Protein AF-A0A0N4TDP6-F1 (afdb_monomer_lite)

InterPro domains:
  IPR011993 PH-like domain superfamily [G3DSA:2.30.29.30] (3-59)

Sequence (62 aa):
MFERILFCQSIRRVNCVIGRTERHEVAYIAREPSGQVYRRLCHLFRTKSSHQINKEIGIHNI

pLDDT: me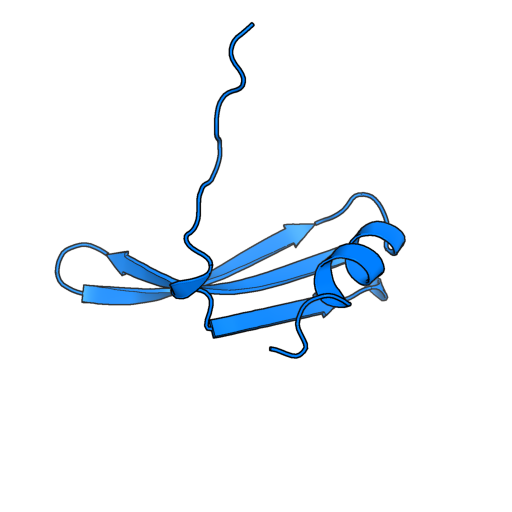an 82.39, std 13.9, range [36.06, 93.94]

Radius of gyration: 13.39 Å; chains: 1; bounding box: 29×36×31 Å

Foldseek 3Di:
DDDDDPDDDDPVQWDDWDDDLVQQKIKTWGFDDDDPDTDTDIDMDHHPHSVVRCVVPVVPPD

Organism: Brugia pahangi (NCBI:txid6280)

Secondary structure (DSSP, 8-state):
-PPP------GGGEEEEEEEGGGTEEEEEEEEEETTEEEEEEEEEE-S-HHHHHHHHTT---

Structure (mmCIF, N/CA/C/O backbone):
data_AF-A0A0N4TDP6-F1
#
_entry.id   AF-A0A0N4TDP6-F1
#
loop_
_atom_site.group_PDB
_atom_site.id
_atom_site.type_symbol
_atom_site.label_atom_id
_atom_site.label_alt_id
_atom_site.label_comp_id
_atom_site.label_asym_id
_atom_site.label_entity_id
_atom_site.label_seq_id
_atom_site.pdbx_PDB_ins_code
_atom_site.Cartn_x
_atom_site.Cartn_y
_atom_site.Cartn_z
_atom_site.occupancy
_atom_site.B_iso_or_equiv
_atom_site.auth_seq_id
_atom_site.auth_comp_id
_atom_site.auth_asym_id
_atom_site.auth_atom_id
_atom_site.pdbx_PDB_model_num
ATOM 1 N N . MET A 1 1 ? 11.631 24.692 3.387 1.00 56.59 1 MET A N 1
ATOM 2 C CA . MET A 1 1 ? 10.427 24.098 2.768 1.00 56.59 1 MET A CA 1
ATOM 3 C C . MET A 1 1 ? 10.100 22.857 3.582 1.00 56.59 1 MET A C 1
ATOM 5 O O . MET A 1 1 ? 10.941 21.974 3.630 1.00 56.59 1 MET A O 1
ATOM 9 N N . PHE A 1 2 ? 8.993 22.836 4.327 1.00 72.38 2 PHE A N 1
ATOM 10 C CA . PHE A 1 2 ? 8.630 21.657 5.123 1.00 72.38 2 PHE A CA 1
ATOM 11 C C . PHE A 1 2 ? 7.984 20.613 4.211 1.00 72.38 2 PHE A C 1
ATOM 13 O O . PHE A 1 2 ? 7.076 20.943 3.447 1.00 72.38 2 PHE A O 1
ATOM 20 N N . GLU A 1 3 ? 8.460 19.372 4.272 1.00 82.62 3 GLU A N 1
ATOM 21 C CA . GLU A 1 3 ? 7.819 18.255 3.584 1.00 82.62 3 GLU A CA 1
ATOM 22 C C . GLU A 1 3 ? 6.427 18.022 4.182 1.00 82.62 3 GLU A C 1
ATOM 24 O O . GLU A 1 3 ? 6.265 17.873 5.395 1.00 82.62 3 GLU A O 1
ATOM 29 N N . ARG A 1 4 ? 5.398 18.019 3.329 1.00 91.19 4 ARG A N 1
ATOM 30 C CA . ARG A 1 4 ? 4.021 17.749 3.746 1.00 91.19 4 ARG A CA 1
ATOM 31 C C . ARG A 1 4 ? 3.738 16.261 3.596 1.00 91.19 4 ARG A C 1
ATOM 33 O O . ARG A 1 4 ? 3.704 15.746 2.482 1.00 91.19 4 ARG A O 1
ATOM 40 N N . ILE A 1 5 ? 3.458 15.594 4.711 1.00 88.00 5 ILE A N 1
ATOM 41 C CA . ILE A 1 5 ? 2.963 14.216 4.703 1.00 88.00 5 ILE A CA 1
ATOM 42 C C . ILE A 1 5 ? 1.567 14.216 4.071 1.00 88.00 5 ILE A C 1
ATOM 44 O O . ILE A 1 5 ? 0.629 14.799 4.613 1.00 88.00 5 ILE A O 1
ATOM 48 N N . LEU A 1 6 ? 1.444 13.582 2.905 1.00 87.88 6 LEU A N 1
ATOM 49 C CA . LEU A 1 6 ? 0.166 13.425 2.203 1.00 87.88 6 LEU A CA 1
ATOM 50 C C . LEU A 1 6 ? -0.630 12.230 2.728 1.00 87.88 6 LEU A C 1
ATOM 52 O O . LEU A 1 6 ? -1.857 12.241 2.695 1.00 87.88 6 LEU A O 1
ATOM 56 N N . PHE A 1 7 ? 0.075 11.202 3.198 1.00 85.69 7 PHE A N 1
ATOM 57 C CA . PHE A 1 7 ? -0.513 9.953 3.645 1.00 85.69 7 PHE A CA 1
ATOM 58 C C . PHE A 1 7 ? 0.433 9.252 4.632 1.00 85.69 7 PHE A C 1
ATOM 60 O O . PHE A 1 7 ? 1.641 9.213 4.408 1.00 85.69 7 PHE A O 1
ATOM 67 N N . CYS A 1 8 ? -0.103 8.714 5.728 1.00 88.06 8 CYS A N 1
ATOM 68 C CA . CYS A 1 8 ? 0.662 7.990 6.742 1.00 88.06 8 CYS A CA 1
ATOM 69 C C . CYS A 1 8 ? -0.153 6.794 7.218 1.00 88.06 8 CYS A C 1
ATOM 71 O O . CYS A 1 8 ? -1.311 6.959 7.598 1.00 88.06 8 CYS A O 1
ATOM 73 N N . GLN A 1 9 ? 0.460 5.610 7.225 1.00 88.19 9 GLN A N 1
ATOM 74 C CA . GLN A 1 9 ? -0.201 4.400 7.686 1.00 88.19 9 GLN A CA 1
ATOM 75 C C . GLN A 1 9 ? 0.718 3.536 8.537 1.00 88.19 9 GLN A C 1
ATOM 77 O O . GLN A 1 9 ? 1.881 3.306 8.213 1.00 88.19 9 GLN A O 1
ATOM 82 N N . SER A 1 10 ? 0.170 3.032 9.644 1.00 89.19 10 SER A N 1
ATOM 83 C CA . SER A 1 10 ? 0.894 2.103 10.509 1.00 89.19 10 SER A CA 1
ATOM 84 C C . SER A 1 10 ? 0.992 0.732 9.850 1.00 89.19 10 SER A C 1
ATOM 86 O O . SER A 1 10 ? -0.028 0.111 9.551 1.00 89.19 10 SER A O 1
ATOM 88 N N . ILE A 1 11 ? 2.212 0.209 9.725 1.00 89.19 11 ILE A N 1
ATOM 89 C CA . ILE A 1 11 ? 2.452 -1.120 9.151 1.00 89.19 11 ILE A CA 1
ATOM 90 C C . ILE A 1 11 ? 1.745 -2.241 9.925 1.00 89.19 11 ILE A C 1
ATOM 92 O O . ILE A 1 11 ? 1.273 -3.199 9.330 1.00 89.19 11 ILE A O 1
ATOM 96 N N . ARG A 1 12 ? 1.546 -2.078 11.244 1.00 90.56 12 ARG A N 1
ATOM 97 C CA . ARG A 1 12 ? 0.810 -3.041 12.091 1.00 90.56 12 ARG A CA 1
ATOM 98 C C . ARG A 1 12 ? -0.659 -3.200 11.689 1.00 90.56 12 ARG A C 1
ATOM 100 O O . ARG A 1 12 ? -1.320 -4.142 12.119 1.00 90.56 12 ARG A O 1
ATOM 107 N N . ARG A 1 13 ? -1.194 -2.248 10.923 1.00 89.75 13 ARG A N 1
ATOM 108 C CA . ARG A 1 13 ? -2.566 -2.269 10.410 1.00 89.75 13 ARG A CA 1
ATOM 109 C C . ARG A 1 13 ? -2.649 -2.801 8.986 1.00 89.75 13 ARG A C 1
ATOM 111 O O . ARG A 1 13 ? -3.766 -3.023 8.527 1.00 89.75 13 ARG A O 1
ATOM 118 N N . VAL A 1 14 ? -1.518 -3.003 8.312 1.00 91.69 14 VAL A N 1
ATOM 119 C CA . VAL A 1 14 ? -1.449 -3.571 6.966 1.00 91.69 14 VAL A CA 1
ATOM 120 C C . VAL A 1 14 ? -1.561 -5.087 7.071 1.00 91.69 14 VAL A C 1
ATOM 122 O O . VAL A 1 14 ? -0.823 -5.739 7.801 1.00 91.69 14 VAL A O 1
ATOM 125 N N . ASN A 1 15 ? -2.541 -5.641 6.371 1.00 90.06 15 ASN A N 1
ATOM 126 C CA . ASN A 1 15 ? -2.860 -7.062 6.376 1.00 90.06 15 ASN A CA 1
ATOM 127 C C . ASN A 1 15 ? -2.251 -7.806 5.184 1.00 90.06 15 ASN A C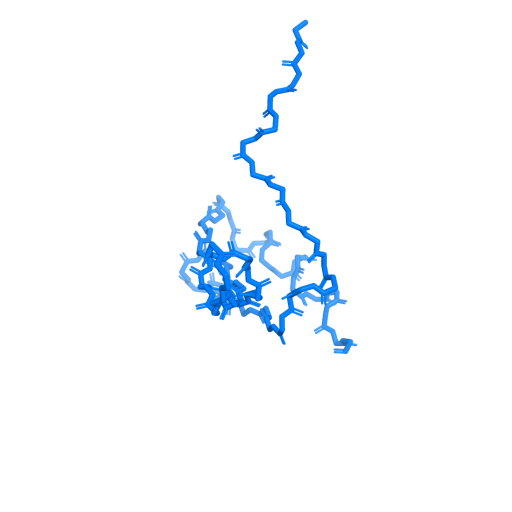 1
ATOM 129 O O . ASN A 1 15 ? -2.040 -9.009 5.268 1.00 90.06 15 ASN A O 1
ATOM 133 N N . CYS A 1 16 ? -2.061 -7.117 4.061 1.00 90.31 16 CYS A N 1
ATOM 134 C CA . CYS A 1 16 ? -1.602 -7.706 2.811 1.00 90.31 16 CYS A CA 1
ATOM 135 C C . CYS A 1 16 ? -1.027 -6.606 1.920 1.00 90.31 16 CYS A C 1
ATOM 137 O O . CYS A 1 16 ? -1.578 -5.504 1.902 1.00 90.31 16 CYS A O 1
ATOM 139 N N . VAL A 1 17 ? 0.035 -6.926 1.180 1.00 91.50 17 VAL A N 1
ATOM 140 C CA . VAL A 1 17 ? 0.648 -6.083 0.148 1.00 91.50 17 VAL A CA 1
ATOM 141 C C . VAL A 1 17 ? 0.716 -6.901 -1.143 1.00 91.50 17 VAL A C 1
ATOM 143 O O . VAL A 1 17 ? 1.088 -8.071 -1.110 1.00 91.50 17 VAL A O 1
ATOM 146 N N . ILE A 1 18 ? 0.326 -6.308 -2.271 1.00 91.00 18 ILE A N 1
ATOM 147 C CA . ILE A 1 18 ? 0.281 -6.954 -3.588 1.00 91.00 18 ILE A CA 1
ATOM 148 C C . ILE A 1 18 ? 0.950 -6.053 -4.618 1.00 91.00 18 ILE A C 1
ATOM 150 O O . ILE A 1 18 ? 0.720 -4.844 -4.651 1.00 91.00 18 ILE A O 1
ATOM 154 N N . GLY A 1 19 ? 1.729 -6.673 -5.500 1.00 90.56 19 GLY A N 1
ATOM 155 C CA . GLY A 1 19 ? 2.396 -6.024 -6.620 1.00 90.56 19 GLY A CA 1
ATOM 156 C C . GLY A 1 19 ? 1.884 -6.501 -7.945 1.00 90.56 19 GLY A C 1
ATOM 157 O O . GLY A 1 19 ? 1.660 -7.695 -8.122 1.00 90.56 19 GLY A O 1
ATOM 158 N N . ARG A 1 20 ? 1.758 -5.571 -8.884 1.00 89.75 20 ARG A N 1
ATOM 159 C CA . ARG A 1 20 ? 1.480 -5.859 -10.289 1.00 89.75 20 ARG A CA 1
ATOM 160 C C . ARG A 1 20 ? 2.523 -5.158 -11.134 1.00 89.75 20 ARG A C 1
ATOM 162 O O . ARG A 1 20 ? 2.351 -4.008 -11.552 1.00 89.75 20 ARG A O 1
ATOM 169 N N . THR A 1 21 ? 3.641 -5.844 -11.328 1.00 87.44 21 THR A N 1
ATOM 170 C CA . THR A 1 21 ? 4.816 -5.328 -12.035 1.00 87.44 21 THR A CA 1
ATOM 171 C C . THR A 1 21 ? 4.467 -4.913 -13.463 1.00 87.44 21 THR A C 1
ATOM 173 O O . THR A 1 21 ? 4.926 -3.875 -13.926 1.00 87.44 21 THR A O 1
ATOM 176 N N . GLU A 1 22 ? 3.582 -5.654 -14.125 1.00 88.44 22 GLU A N 1
ATOM 177 C CA . GLU A 1 22 ? 3.075 -5.383 -15.470 1.00 88.44 22 GLU A CA 1
ATOM 178 C C . GLU A 1 22 ? 2.189 -4.130 -15.563 1.00 88.44 22 GLU A C 1
ATOM 180 O O . GLU A 1 22 ? 2.049 -3.553 -16.640 1.00 88.44 22 GLU A O 1
ATOM 185 N N . ARG A 1 23 ? 1.612 -3.675 -14.442 1.00 88.75 23 ARG A N 1
ATOM 186 C CA . ARG A 1 23 ? 0.763 -2.470 -14.379 1.00 88.75 23 ARG A CA 1
ATOM 187 C C . ARG A 1 23 ? 1.432 -1.269 -13.725 1.00 88.75 23 ARG A C 1
ATOM 189 O O . ARG A 1 23 ? 0.859 -0.180 -13.717 1.00 88.75 23 ARG A O 1
ATOM 196 N N . HIS A 1 24 ? 2.642 -1.448 -13.207 1.00 90.62 24 HIS A N 1
ATOM 197 C CA . HIS A 1 24 ? 3.302 -0.469 -12.351 1.00 90.62 24 HIS A CA 1
ATOM 198 C C . HIS A 1 24 ? 2.448 -0.111 -11.119 1.00 90.62 24 HIS A C 1
ATOM 200 O O . HIS A 1 24 ? 2.362 1.050 -10.734 1.00 90.62 24 HIS A O 1
ATOM 206 N N . GLU A 1 25 ? 1.804 -1.105 -10.502 1.00 93.00 25 GLU A N 1
ATOM 207 C CA . GLU A 1 25 ? 0.929 -0.916 -9.343 1.00 93.00 25 GLU A CA 1
ATOM 208 C C . GLU A 1 25 ? 1.440 -1.647 -8.094 1.00 93.00 25 GLU A C 1
ATOM 210 O O . GLU A 1 25 ? 1.868 -2.802 -8.157 1.00 93.00 25 GLU A O 1
ATOM 215 N N . VAL A 1 26 ? 1.304 -0.991 -6.942 1.00 92.75 26 VAL A N 1
ATOM 216 C CA . VAL A 1 26 ? 1.391 -1.602 -5.613 1.00 92.75 26 VAL A CA 1
ATOM 217 C C . VAL A 1 26 ? 0.121 -1.274 -4.846 1.00 92.75 26 VAL A C 1
ATOM 219 O O . VAL A 1 26 ? -0.344 -0.134 -4.840 1.00 92.75 26 VAL A O 1
ATOM 222 N N . ALA A 1 27 ? -0.467 -2.279 -4.215 1.00 93.00 27 ALA A N 1
ATOM 223 C CA . ALA A 1 27 ? -1.633 -2.102 -3.373 1.00 93.00 27 ALA A CA 1
ATOM 224 C C . ALA A 1 27 ? -1.416 -2.742 -2.013 1.00 93.00 27 ALA A C 1
ATOM 226 O O . ALA A 1 27 ? -0.735 -3.758 -1.900 1.00 93.00 27 ALA A O 1
ATOM 227 N N . TYR A 1 28 ? -2.047 -2.194 -0.984 1.00 93.25 28 TYR A N 1
ATOM 228 C CA . TYR A 1 28 ? -2.139 -2.875 0.297 1.00 93.25 28 T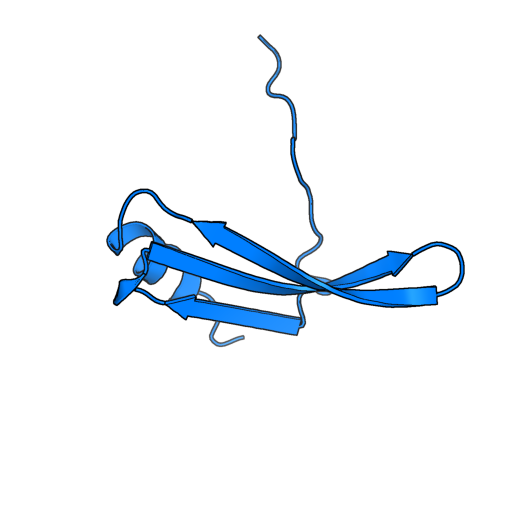YR A CA 1
ATOM 229 C C . TYR A 1 28 ? -3.537 -2.749 0.893 1.00 93.25 28 TYR A C 1
ATOM 231 O O . TYR A 1 28 ? -4.272 -1.795 0.628 1.00 93.25 28 TYR A O 1
ATOM 239 N N . ILE A 1 29 ? -3.895 -3.725 1.725 1.00 93.94 29 ILE A N 1
ATOM 240 C CA . ILE A 1 29 ? -5.127 -3.705 2.512 1.00 93.94 29 ILE A CA 1
ATOM 241 C C . ILE A 1 29 ? -4.765 -3.356 3.944 1.00 93.94 29 ILE A C 1
ATOM 243 O O . ILE A 1 29 ? -3.921 -4.029 4.538 1.00 93.94 29 ILE A O 1
ATOM 247 N N . ALA A 1 30 ? -5.422 -2.355 4.524 1.00 93.31 30 ALA A N 1
ATOM 248 C CA . ALA A 1 30 ? -5.242 -2.031 5.929 1.00 93.31 30 ALA A CA 1
ATOM 249 C C . ALA A 1 30 ? -6.555 -1.872 6.693 1.00 93.31 30 ALA A C 1
ATOM 251 O O . ALA A 1 30 ? -7.597 -1.537 6.129 1.00 93.31 30 ALA A O 1
ATOM 252 N N . ARG A 1 31 ? -6.495 -2.126 8.002 1.00 91.88 31 ARG A N 1
ATOM 253 C CA . ARG A 1 31 ? -7.581 -1.833 8.941 1.00 91.88 31 ARG A CA 1
ATOM 254 C C . ARG A 1 31 ? -7.476 -0.393 9.418 1.00 91.88 31 ARG A C 1
ATOM 256 O O . ARG A 1 31 ? -6.604 -0.071 10.220 1.00 91.88 31 ARG A O 1
ATOM 263 N N . GLU A 1 32 ? -8.385 0.453 8.964 1.00 87.06 32 GLU A N 1
ATOM 264 C CA . GLU A 1 32 ? -8.420 1.870 9.313 1.00 87.06 32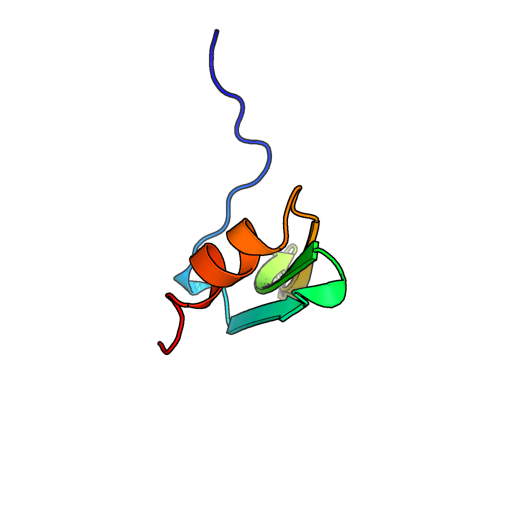 GLU A CA 1
ATOM 265 C C . GLU A 1 32 ? -9.624 2.202 10.202 1.00 87.06 32 GLU A C 1
ATOM 267 O O . GLU A 1 32 ? -10.703 1.626 10.025 1.00 87.06 32 GLU A O 1
ATOM 272 N N . PRO A 1 33 ? -9.457 3.099 11.188 1.00 83.56 33 PRO A N 1
ATOM 273 C CA . PRO A 1 33 ? -10.570 3.593 11.981 1.00 83.56 33 PRO A CA 1
ATOM 274 C C . PRO A 1 33 ? -11.485 4.453 11.101 1.00 83.56 33 PRO A C 1
ATOM 276 O O . PRO A 1 33 ? -11.040 5.387 10.441 1.00 83.56 33 PRO A O 1
ATOM 279 N N . SER A 1 34 ? -12.777 4.142 11.105 1.00 80.12 34 SER A N 1
ATOM 280 C CA . SER A 1 34 ? -13.820 4.892 10.409 1.00 80.12 34 SER A CA 1
ATOM 281 C C . SER A 1 34 ? -14.949 5.172 11.400 1.00 80.12 34 SER A C 1
ATOM 283 O O . SER A 1 34 ? -15.905 4.406 11.528 1.00 80.12 34 SER A O 1
ATOM 285 N N . GLY A 1 35 ? -14.798 6.253 12.170 1.00 81.00 35 GLY A N 1
ATOM 286 C CA . GLY A 1 35 ? -15.684 6.550 13.295 1.00 81.00 35 GLY A CA 1
ATOM 287 C C . GLY A 1 35 ? -15.562 5.493 14.397 1.00 81.00 35 GLY A C 1
ATOM 288 O O . GLY A 1 35 ? -14.471 5.268 14.913 1.00 81.00 35 GLY A O 1
ATOM 289 N N . GLN A 1 36 ? -16.679 4.841 14.736 1.00 74.31 36 GLN A N 1
ATOM 290 C CA . GLN A 1 36 ? -16.767 3.826 15.801 1.00 74.31 36 GLN A CA 1
ATOM 291 C C . GLN A 1 36 ? -16.410 2.400 15.344 1.00 74.31 36 GLN A C 1
ATOM 293 O O . GLN A 1 36 ? -16.430 1.469 16.145 1.00 74.31 36 GLN A O 1
ATOM 298 N N . VAL A 1 37 ? -16.104 2.194 14.059 1.00 81.62 37 VAL A N 1
ATOM 299 C CA . VAL A 1 37 ? -15.808 0.868 13.498 1.00 81.62 37 VAL A CA 1
ATOM 300 C C . VAL A 1 37 ? -14.479 0.859 12.753 1.00 81.62 37 VAL A C 1
ATOM 302 O O . VAL A 1 37 ? -14.039 1.873 12.213 1.00 81.62 37 VAL A O 1
ATOM 305 N N . TYR A 1 38 ? -13.846 -0.310 12.679 1.00 83.75 38 TYR A N 1
ATOM 306 C CA . TYR A 1 38 ? -12.701 -0.525 11.797 1.00 83.75 38 TYR A CA 1
ATOM 307 C C . TYR A 1 38 ? -13.179 -0.993 10.424 1.00 83.75 38 TYR A C 1
ATOM 309 O O . TYR A 1 38 ? -13.959 -1.940 10.320 1.00 83.75 38 TYR A O 1
ATOM 317 N N . ARG A 1 39 ? -12.676 -0.362 9.362 1.00 89.00 39 ARG A N 1
ATOM 318 C CA . ARG A 1 39 ? -12.917 -0.772 7.974 1.00 89.00 39 ARG A CA 1
ATOM 319 C C . ARG A 1 39 ? -11.640 -1.301 7.347 1.00 89.00 39 ARG A C 1
ATOM 321 O O . ARG A 1 39 ? -10.547 -0.844 7.665 1.00 89.00 39 ARG A O 1
ATOM 328 N N . ARG A 1 40 ? -11.781 -2.276 6.450 1.00 91.69 40 ARG A N 1
ATOM 329 C CA . ARG A 1 40 ? -10.686 -2.706 5.577 1.00 91.69 40 ARG A CA 1
ATOM 330 C C . ARG A 1 40 ? -10.710 -1.834 4.332 1.00 91.69 40 ARG A C 1
ATOM 332 O O . ARG A 1 40 ? -11.696 -1.867 3.601 1.00 91.69 40 ARG A O 1
ATOM 339 N N . LEU A 1 41 ? -9.653 -1.063 4.118 1.00 91.69 41 LEU A N 1
ATOM 340 C CA . LEU A 1 41 ? -9.485 -0.224 2.936 1.00 91.69 41 LEU A CA 1
ATOM 341 C C . LEU A 1 41 ? -8.341 -0.762 2.083 1.00 91.69 41 LEU A C 1
ATOM 343 O O . LEU A 1 41 ? -7.348 -1.263 2.610 1.00 91.69 41 LEU A O 1
ATOM 347 N N . CYS A 1 42 ? -8.519 -0.690 0.766 1.00 93.06 42 CYS A N 1
ATOM 348 C CA . CYS A 1 42 ? -7.502 -1.033 -0.218 1.00 93.06 42 CYS A CA 1
ATOM 349 C C . CYS A 1 42 ? -6.921 0.264 -0.779 1.00 93.06 42 CYS A C 1
ATOM 351 O O . CYS A 1 42 ? -7.660 1.074 -1.341 1.00 93.06 42 CYS A O 1
ATOM 353 N N . HIS A 1 43 ? -5.615 0.456 -0.622 1.00 93.19 43 HIS A N 1
ATOM 354 C CA . HIS A 1 43 ? -4.903 1.628 -1.120 1.00 93.19 43 HIS A CA 1
ATOM 355 C C . HIS A 1 43 ? -4.037 1.193 -2.289 1.00 93.19 43 HIS A C 1
ATOM 357 O O . HIS A 1 43 ? -3.186 0.324 -2.122 1.00 93.19 43 HIS A O 1
ATOM 363 N N . LEU A 1 44 ? -4.277 1.783 -3.457 1.00 93.31 44 LEU A N 1
ATOM 364 C CA . LEU A 1 44 ? -3.563 1.502 -4.696 1.00 93.31 44 LEU A CA 1
ATOM 365 C C . LEU A 1 44 ? -2.673 2.693 -5.044 1.00 93.31 44 LEU A C 1
ATOM 367 O O . LEU A 1 44 ? -3.151 3.822 -5.147 1.00 93.31 44 LEU A O 1
ATOM 371 N N . PHE A 1 45 ? -1.398 2.421 -5.281 1.00 92.69 45 PHE A N 1
ATOM 372 C CA . PHE A 1 45 ? -0.419 3.390 -5.743 1.00 92.69 45 PHE A CA 1
ATOM 373 C C . PHE A 1 45 ? 0.149 2.928 -7.075 1.00 92.69 45 PHE A C 1
ATOM 375 O O . PHE A 1 45 ? 0.404 1.741 -7.290 1.00 92.69 45 PHE A O 1
ATOM 382 N N . ARG A 1 46 ? 0.362 3.889 -7.971 1.00 92.81 46 ARG A N 1
ATOM 383 C CA . ARG A 1 46 ? 1.027 3.654 -9.246 1.00 92.81 46 ARG A CA 1
ATOM 384 C C . ARG A 1 46 ? 2.451 4.181 -9.170 1.00 92.81 46 ARG A C 1
ATOM 386 O O . ARG A 1 46 ? 2.663 5.348 -8.841 1.00 92.81 46 ARG A O 1
ATOM 393 N N . THR A 1 47 ? 3.417 3.328 -9.465 1.00 89.31 47 THR A N 1
ATOM 394 C CA . THR A 1 47 ? 4.834 3.680 -9.483 1.00 89.31 47 THR A CA 1
ATOM 395 C C . THR A 1 47 ? 5.236 4.205 -10.861 1.00 89.31 47 THR A C 1
ATOM 397 O O . THR A 1 47 ? 4.523 4.041 -11.856 1.00 89.31 47 THR A O 1
ATOM 400 N N . LYS A 1 48 ? 6.395 4.870 -10.937 1.00 88.62 48 LYS A N 1
ATOM 401 C CA . LYS A 1 48 ? 6.933 5.359 -12.218 1.00 88.62 48 LYS A CA 1
ATOM 402 C C . LYS A 1 48 ? 7.598 4.239 -13.015 1.00 88.62 48 LYS A C 1
ATOM 404 O O . LYS A 1 48 ? 7.671 4.327 -14.236 1.00 88.62 48 LYS A O 1
ATOM 409 N N . SER A 1 49 ? 8.083 3.200 -12.333 1.00 85.00 49 SER A N 1
ATOM 410 C CA . SER A 1 49 ? 8.700 2.038 -12.966 1.00 85.00 49 SER A CA 1
ATOM 411 C C . SER A 1 49 ? 8.401 0.736 -12.224 1.00 85.00 49 SER A C 1
ATOM 413 O O . SER A 1 49 ? 8.227 0.701 -11.002 1.00 85.00 49 SER A O 1
ATOM 415 N N . SER A 1 50 ? 8.408 -0.360 -12.978 1.00 78.75 50 SER A N 1
ATOM 416 C CA . SER A 1 50 ? 8.311 -1.736 -12.479 1.00 78.75 50 SER A CA 1
ATOM 417 C C . SER A 1 50 ? 9.433 -2.110 -11.502 1.00 78.75 50 SER A C 1
ATOM 419 O O . SER A 1 50 ? 9.229 -2.914 -10.596 1.00 78.75 50 SER A O 1
ATOM 421 N N . HIS A 1 51 ? 10.608 -1.489 -11.633 1.00 78.31 51 HIS A N 1
ATOM 422 C CA . HIS A 1 51 ? 11.753 -1.732 -10.752 1.00 78.31 51 HIS A CA 1
ATOM 423 C C . HIS A 1 51 ? 11.479 -1.318 -9.296 1.00 78.31 51 HIS A C 1
ATOM 425 O O . HIS A 1 51 ? 11.994 -1.939 -8.368 1.00 78.31 51 HIS A O 1
ATOM 431 N N . GLN A 1 52 ? 10.640 -0.294 -9.089 1.00 74.81 52 GLN A N 1
ATOM 432 C CA . GLN A 1 52 ? 10.232 0.146 -7.751 1.00 74.81 52 GLN A CA 1
ATOM 433 C C . GLN A 1 52 ? 9.373 -0.916 -7.053 1.00 74.81 52 GLN A C 1
ATOM 435 O O . GLN A 1 52 ? 9.578 -1.187 -5.877 1.00 74.81 52 GLN A O 1
ATOM 440 N N . ILE A 1 53 ? 8.506 -1.607 -7.798 1.00 73.75 53 ILE A N 1
ATOM 441 C CA . ILE A 1 53 ? 7.605 -2.641 -7.263 1.00 73.75 53 ILE A CA 1
ATOM 442 C C . ILE A 1 53 ? 8.388 -3.843 -6.750 1.00 73.75 53 ILE A C 1
ATOM 444 O O . ILE A 1 53 ? 8.160 -4.296 -5.632 1.00 73.75 53 ILE A O 1
ATOM 448 N N . ASN A 1 54 ? 9.354 -4.329 -7.532 1.00 69.88 54 ASN A N 1
ATOM 449 C CA . ASN A 1 54 ? 10.181 -5.465 -7.120 1.00 69.88 54 ASN A CA 1
ATOM 450 C C . ASN A 1 54 ? 10.987 -5.147 -5.849 1.00 69.88 54 ASN A C 1
ATOM 452 O O . ASN A 1 54 ? 11.154 -6.013 -4.993 1.00 69.88 54 ASN A O 1
ATOM 456 N N . LYS A 1 55 ? 11.449 -3.898 -5.701 1.00 66.44 55 LYS A N 1
ATOM 457 C CA . LYS A 1 55 ? 12.168 -3.439 -4.508 1.00 66.44 55 LYS A CA 1
ATOM 458 C C . LYS A 1 55 ? 11.253 -3.284 -3.288 1.00 66.44 55 LYS A C 1
ATOM 460 O O . LYS A 1 55 ? 11.677 -3.591 -2.181 1.00 66.44 55 LYS A O 1
ATOM 465 N N . GLU A 1 56 ? 10.026 -2.806 -3.476 1.00 65.88 56 GLU A N 1
ATOM 466 C CA . GLU A 1 56 ? 9.079 -2.527 -2.386 1.00 65.88 56 GLU A CA 1
ATOM 467 C C . GLU A 1 56 ? 8.379 -3.789 -1.861 1.00 65.88 56 GLU A C 1
ATOM 469 O O . GLU A 1 56 ? 8.059 -3.874 -0.6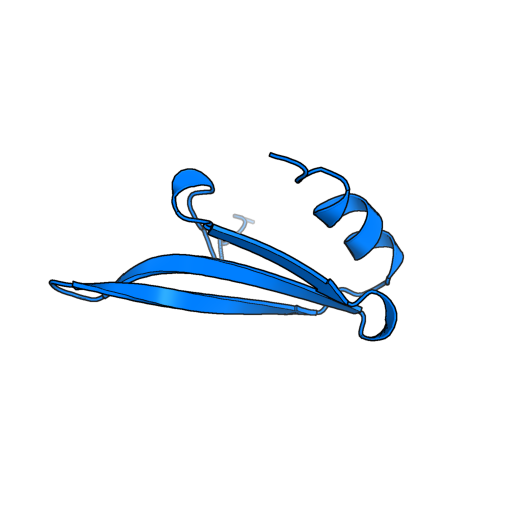78 1.00 65.88 56 GLU A O 1
ATOM 474 N N . ILE A 1 57 ? 8.177 -4.796 -2.713 1.00 61.97 57 ILE A N 1
ATOM 475 C CA . ILE A 1 57 ? 7.398 -5.998 -2.372 1.00 61.97 57 ILE A CA 1
ATOM 476 C C . ILE A 1 57 ? 8.288 -7.177 -1.997 1.00 61.97 57 ILE A C 1
ATOM 478 O O . ILE A 1 57 ? 7.892 -8.003 -1.177 1.00 61.97 57 ILE A O 1
ATOM 482 N N . GLY A 1 58 ? 9.530 -7.206 -2.490 1.00 53.53 58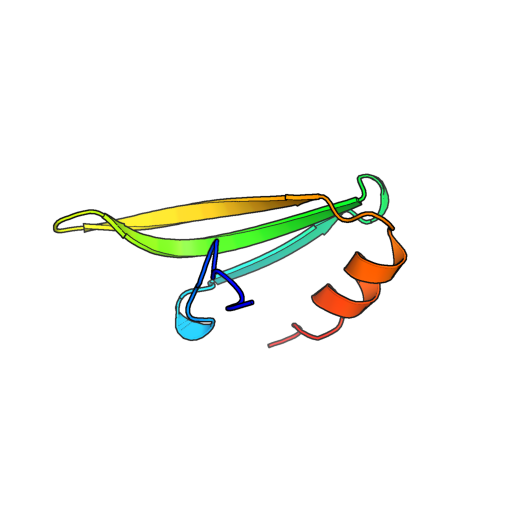 GLY A N 1
ATOM 483 C CA . GLY A 1 58 ? 10.531 -8.203 -2.103 1.00 53.53 58 GLY A CA 1
ATOM 484 C C . GLY A 1 58 ? 10.912 -8.197 -0.613 1.00 53.53 58 GLY A C 1
ATOM 485 O O . GLY A 1 58 ? 11.676 -9.057 -0.190 1.00 53.53 58 GLY A O 1
ATOM 486 N N . ILE A 1 59 ? 10.388 -7.260 0.188 1.00 50.19 59 ILE A N 1
ATOM 487 C CA . ILE A 1 59 ? 10.670 -7.118 1.627 1.00 50.19 59 ILE A CA 1
ATOM 488 C C . ILE A 1 59 ? 9.571 -7.764 2.503 1.00 50.19 59 ILE A C 1
ATOM 490 O O . ILE A 1 59 ? 9.774 -7.962 3.698 1.00 50.19 59 ILE A O 1
ATOM 494 N N . HIS A 1 60 ? 8.427 -8.167 1.936 1.00 44.91 60 HIS A N 1
ATOM 495 C CA . HIS A 1 60 ? 7.281 -8.670 2.706 1.00 44.91 60 HIS A CA 1
ATOM 496 C C . HIS A 1 60 ? 6.940 -10.143 2.419 1.00 44.91 60 HIS A C 1
ATOM 498 O O . HIS A 1 60 ? 5.834 -10.465 2.002 1.00 44.91 60 HIS A O 1
ATOM 504 N N . ASN A 1 61 ? 7.882 -11.042 2.718 1.00 36.06 61 ASN A N 1
ATOM 505 C CA . ASN A 1 61 ? 7.549 -12.361 3.275 1.00 36.06 61 ASN A CA 1
ATOM 506 C C . ASN A 1 61 ? 7.634 -12.251 4.811 1.00 36.06 61 ASN A C 1
ATOM 508 O O . ASN A 1 61 ? 8.603 -12.714 5.411 1.00 36.06 61 ASN A O 1
ATOM 512 N N . ILE A 1 62 ? 6.672 -11.552 5.426 1.00 41.50 62 ILE A N 1
ATOM 513 C CA . ILE A 1 62 ? 6.473 -11.490 6.888 1.00 41.50 62 ILE A CA 1
ATOM 514 C C . ILE A 1 62 ? 5.151 -12.174 7.207 1.00 41.50 62 ILE A C 1
ATOM 516 O O . ILE A 1 62 ? 4.164 -11.838 6.514 1.00 41.50 62 ILE A O 1
#